Protein AF-A0A955EX40-F1 (afdb_monomer_lite)

Sequence (81 aa):
MIKKSNGRPPKITISTMDKIADAIKHNYSVTDACAYGEISRDSFYRYLNTEPLFTEKIIAAYENQSTFVLCHLCSGTYRTM

Secondary structure (DSSP, 8-state):
-------S-SS--HHHHHHHHHHHHTT--HHHHHHHTT--HHHHHHHHHH-HHHHHHHHHHHHHHHHHHHHHHTTS-----

Structure (mmCIF, N/CA/C/O backbone):
data_AF-A0A955EX40-F1
#
_entry.id   AF-A0A955EX40-F1
#
loop_
_atom_site.group_PDB
_atom_site.id
_atom_site.type_symbol
_atom_site.label_atom_id
_atom_site.label_alt_id
_atom_site.label_comp_id
_atom_site.label_asym_id
_atom_site.label_entity_id
_atom_site.label_seq_id
_atom_site.pdbx_PDB_ins_code
_atom_site.Cartn_x
_atom_site.Cartn_y
_atom_site.Cartn_z
_atom_site.occupancy
_atom_site.B_iso_or_equiv
_atom_site.auth_seq_id
_atom_site.auth_comp_id
_atom_site.auth_asym_id
_atom_site.auth_atom_id
_atom_site.pdbx_PDB_model_num
ATOM 1 N N . MET A 1 1 ? -21.180 -6.405 -24.068 1.00 40.47 1 MET A N 1
ATOM 2 C CA . MET A 1 1 ? -20.382 -5.737 -23.014 1.00 40.47 1 MET A CA 1
ATOM 3 C C . MET A 1 1 ? -19.604 -6.823 -22.285 1.00 40.47 1 MET A C 1
ATOM 5 O O . MET A 1 1 ? -20.186 -7.550 -21.491 1.00 40.47 1 MET A O 1
ATOM 9 N N . ILE A 1 2 ? -18.337 -7.042 -22.637 1.00 50.78 2 ILE A N 1
ATOM 10 C CA . ILE A 1 2 ? -17.523 -8.088 -22.005 1.00 50.78 2 ILE A CA 1
ATOM 11 C C . ILE A 1 2 ? -17.104 -7.555 -20.635 1.00 50.78 2 ILE A C 1
ATOM 13 O O . ILE A 1 2 ? -16.251 -6.674 -20.543 1.00 50.78 2 ILE A O 1
ATOM 17 N N . LYS A 1 3 ? -17.748 -8.045 -19.570 1.00 51.31 3 LYS A N 1
ATOM 18 C CA . LYS A 1 3 ? -17.264 -7.839 -18.204 1.00 51.31 3 LYS A CA 1
ATOM 19 C C . LYS A 1 3 ? -15.943 -8.594 -18.108 1.00 51.31 3 LYS A C 1
ATOM 21 O O . LYS A 1 3 ? -15.942 -9.817 -18.005 1.00 51.31 3 LYS A O 1
ATOM 26 N N . LYS A 1 4 ? -14.822 -7.874 -18.210 1.00 50.91 4 LYS A N 1
ATOM 27 C CA . LYS A 1 4 ? -13.517 -8.427 -17.849 1.00 50.91 4 LYS A CA 1
ATOM 28 C C . LYS A 1 4 ? -13.669 -8.932 -16.420 1.00 50.91 4 LYS A C 1
ATOM 30 O O . LYS A 1 4 ? -14.006 -8.157 -15.526 1.00 50.91 4 LYS A O 1
ATOM 35 N N . SER A 1 5 ? -13.519 -10.241 -16.237 1.00 50.16 5 SER A N 1
ATOM 36 C CA . SER A 1 5 ? -13.337 -10.818 -14.916 1.00 50.16 5 SER A CA 1
ATOM 37 C C . SER A 1 5 ? -12.041 -10.215 -14.396 1.00 50.16 5 SER A C 1
ATOM 39 O O . SER A 1 5 ? -10.947 -10.650 -14.751 1.00 50.16 5 SER A O 1
ATOM 41 N N . ASN A 1 6 ? -12.157 -9.109 -13.668 1.00 55.66 6 ASN A N 1
ATOM 42 C CA . ASN A 1 6 ? -11.043 -8.523 -12.957 1.00 55.66 6 ASN A CA 1
ATOM 43 C C . ASN A 1 6 ? -10.754 -9.508 -11.823 1.00 55.66 6 ASN A C 1
ATOM 45 O O . ASN A 1 6 ? -11.238 -9.334 -10.713 1.00 55.66 6 ASN A O 1
ATOM 49 N N . GLY A 1 7 ? -10.000 -10.571 -12.116 1.00 52.31 7 GLY A N 1
ATOM 50 C CA . GLY A 1 7 ? -9.572 -11.585 -11.145 1.00 52.31 7 GLY A CA 1
ATOM 51 C C . GLY A 1 7 ? -8.665 -11.029 -10.043 1.00 52.31 7 GLY A C 1
ATOM 52 O O . GLY A 1 7 ? -8.170 -11.777 -9.211 1.00 52.31 7 GLY A O 1
ATOM 53 N N . ARG A 1 8 ? -8.445 -9.711 -10.031 1.00 54.31 8 ARG A N 1
ATOM 54 C CA . ARG A 1 8 ? -7.742 -8.988 -8.986 1.00 54.31 8 ARG A CA 1
ATOM 55 C C . ARG A 1 8 ? -8.774 -8.531 -7.953 1.00 54.31 8 ARG A C 1
ATOM 57 O O . ARG A 1 8 ? -9.722 -7.845 -8.340 1.00 54.31 8 ARG A O 1
ATOM 64 N N . PRO A 1 9 ? -8.633 -8.926 -6.678 1.00 55.56 9 PRO A N 1
ATOM 65 C CA . PRO A 1 9 ? -9.676 -8.762 -5.677 1.00 55.56 9 PRO A CA 1
ATOM 66 C C . PRO A 1 9 ? -10.162 -7.303 -5.596 1.00 55.56 9 PRO A C 1
ATOM 68 O O . PRO A 1 9 ? -9.340 -6.385 -5.578 1.00 55.56 9 PRO A O 1
ATOM 71 N N . PRO A 1 10 ? -11.488 -7.065 -5.529 1.00 60.56 10 PRO A N 1
ATOM 72 C CA . PRO A 1 10 ? -12.069 -5.721 -5.479 1.00 60.56 10 PRO A CA 1
ATOM 73 C C . PRO A 1 10 ? -11.775 -4.986 -4.165 1.00 60.56 10 PRO A C 1
ATOM 75 O O . PRO A 1 10 ? -12.055 -3.794 -4.064 1.00 60.56 10 PRO A O 1
ATOM 78 N N . LYS A 1 11 ? -11.228 -5.690 -3.166 1.00 67.81 11 LYS A N 1
ATOM 79 C CA . LYS A 1 11 ? -10.878 -5.162 -1.854 1.00 67.81 11 LYS A CA 1
ATOM 80 C C . LYS A 1 11 ? -9.456 -5.582 -1.499 1.00 67.81 11 LYS A C 1
ATOM 82 O O . LYS A 1 11 ? -9.161 -6.776 -1.481 1.00 67.81 11 LYS A O 1
ATOM 87 N N . ILE A 1 12 ? -8.588 -4.610 -1.223 1.00 73.81 12 ILE A N 1
ATOM 88 C CA . ILE A 1 12 ? -7.267 -4.887 -0.655 1.00 73.81 12 ILE A CA 1
ATOM 89 C C . ILE A 1 12 ? -7.480 -5.544 0.713 1.00 73.81 12 ILE A C 1
ATOM 91 O O . ILE A 1 12 ? -8.182 -5.009 1.569 1.00 73.81 12 ILE A O 1
ATOM 95 N N . THR A 1 13 ? -6.921 -6.740 0.899 1.00 83.88 13 THR A N 1
ATOM 96 C CA . THR A 1 13 ? -6.949 -7.429 2.196 1.00 83.88 13 THR A CA 1
ATOM 97 C C . THR A 1 13 ? -5.874 -6.862 3.115 1.00 83.88 13 THR A C 1
ATOM 99 O O . THR A 1 13 ? -4.873 -6.333 2.637 1.00 83.88 13 THR A O 1
ATOM 102 N N . ILE A 1 14 ? -6.028 -7.023 4.432 1.00 83.69 14 ILE A N 1
ATOM 103 C CA . ILE A 1 14 ? -5.012 -6.580 5.403 1.00 83.69 14 ILE A CA 1
ATOM 104 C C . ILE A 1 14 ? -3.643 -7.211 5.091 1.00 83.69 14 ILE A C 1
ATOM 106 O O . ILE A 1 14 ? -2.643 -6.505 5.063 1.00 83.69 14 ILE A O 1
ATOM 110 N N . SER A 1 15 ? -3.612 -8.497 4.715 1.00 86.44 15 SER A N 1
ATOM 111 C CA . SER A 1 15 ? -2.379 -9.187 4.305 1.00 86.44 15 SER A CA 1
ATOM 112 C C . SER A 1 15 ? -1.685 -8.508 3.120 1.00 86.44 15 SER A C 1
ATOM 114 O O . SER A 1 15 ? -0.466 -8.360 3.109 1.00 86.44 15 SER A O 1
ATOM 116 N N . THR A 1 16 ? -2.454 -8.047 2.132 1.00 88.50 16 THR A N 1
ATOM 117 C CA . THR A 1 16 ? -1.915 -7.283 1.005 1.00 88.50 16 THR A CA 1
ATOM 118 C C . THR A 1 16 ? -1.320 -5.949 1.457 1.00 88.50 16 THR A C 1
ATOM 120 O O . THR A 1 16 ? -0.254 -5.571 0.977 1.00 88.50 16 THR A O 1
ATOM 123 N N . MET A 1 17 ? -1.975 -5.248 2.389 1.00 87.12 17 MET A N 1
ATOM 124 C CA . MET A 1 17 ? -1.456 -3.992 2.944 1.00 87.12 17 MET A CA 1
ATOM 125 C C . MET A 1 17 ? -0.134 -4.213 3.681 1.00 87.12 17 MET A C 1
ATOM 127 O O . MET A 1 17 ? 0.802 -3.445 3.475 1.00 87.12 17 MET A O 1
ATOM 131 N N . ASP A 1 18 ? -0.038 -5.275 4.484 1.00 89.31 18 ASP A N 1
ATOM 132 C CA . ASP A 1 18 ? 1.184 -5.610 5.221 1.00 89.31 18 ASP A CA 1
ATOM 133 C C . ASP A 1 18 ? 2.340 -5.971 4.282 1.00 89.31 18 ASP A C 1
ATOM 135 O O . ASP A 1 18 ? 3.449 -5.486 4.482 1.00 89.31 18 ASP A O 1
ATOM 139 N N . LYS A 1 19 ? 2.085 -6.729 3.205 1.00 90.56 19 LYS A N 1
ATOM 140 C CA . LYS A 1 19 ? 3.099 -7.015 2.171 1.00 90.56 19 LYS A CA 1
ATOM 141 C C . LYS A 1 19 ? 3.667 -5.736 1.551 1.00 90.56 19 LYS A C 1
ATOM 143 O O . LYS A 1 19 ? 4.875 -5.618 1.366 1.00 90.56 19 LYS A O 1
ATOM 148 N N . ILE A 1 20 ? 2.798 -4.783 1.215 1.00 91.12 20 ILE A N 1
ATOM 149 C CA . ILE A 1 20 ? 3.207 -3.516 0.597 1.00 91.12 20 ILE A CA 1
ATOM 150 C C . ILE A 1 20 ? 3.978 -2.666 1.608 1.00 91.12 20 ILE A C 1
ATOM 152 O O . ILE A 1 20 ? 5.045 -2.161 1.275 1.00 91.12 20 ILE A O 1
ATOM 156 N N . ALA A 1 21 ? 3.472 -2.527 2.835 1.00 90.06 21 ALA A N 1
ATOM 157 C CA . ALA A 1 21 ? 4.139 -1.770 3.890 1.00 90.06 21 ALA A CA 1
ATOM 158 C C . ALA A 1 21 ? 5.530 -2.344 4.208 1.00 90.06 21 ALA A C 1
ATOM 160 O O . ALA A 1 21 ? 6.487 -1.585 4.351 1.00 90.06 21 ALA A O 1
ATOM 161 N N . ASP A 1 22 ? 5.667 -3.671 4.248 1.00 89.88 22 ASP A N 1
ATOM 162 C CA . ASP A 1 22 ? 6.955 -4.332 4.451 1.00 89.88 22 ASP A CA 1
ATOM 163 C C . ASP A 1 22 ? 7.929 -4.055 3.296 1.00 89.88 22 ASP A C 1
ATOM 165 O O . ASP A 1 22 ? 9.078 -3.688 3.531 1.00 89.88 22 ASP A O 1
ATOM 169 N N . ALA A 1 23 ? 7.464 -4.116 2.045 1.00 90.62 23 ALA A N 1
ATOM 170 C CA . ALA A 1 23 ? 8.289 -3.763 0.892 1.00 90.62 23 ALA A CA 1
ATOM 171 C C . ALA A 1 23 ? 8.752 -2.291 0.941 1.00 90.62 23 ALA A C 1
ATOM 173 O O . ALA A 1 23 ? 9.933 -2.001 0.744 1.00 90.62 23 ALA A O 1
ATOM 174 N N . ILE A 1 24 ? 7.859 -1.355 1.271 1.00 90.56 24 ILE A N 1
ATOM 175 C CA . ILE A 1 24 ? 8.214 0.068 1.403 1.00 90.56 24 ILE A CA 1
ATOM 176 C C . ILE A 1 24 ? 9.242 0.282 2.524 1.00 90.56 24 ILE A C 1
ATOM 178 O O . ILE A 1 24 ? 10.254 0.954 2.316 1.00 90.56 24 ILE A O 1
ATOM 182 N N . LYS A 1 25 ? 9.047 -0.360 3.681 1.00 88.94 25 LYS A N 1
ATOM 183 C CA . LYS A 1 25 ? 9.990 -0.315 4.808 1.00 88.94 25 LYS A CA 1
ATOM 184 C C . LYS A 1 25 ? 11.397 -0.783 4.407 1.00 88.94 25 LYS A C 1
ATOM 186 O O . LYS A 1 25 ? 12.386 -0.226 4.877 1.00 88.94 25 LYS A O 1
ATOM 191 N N . HIS A 1 26 ? 11.500 -1.766 3.514 1.00 87.31 26 HIS A N 1
ATOM 192 C CA . HIS A 1 26 ? 12.771 -2.289 3.002 1.00 87.31 26 HIS A CA 1
ATOM 193 C C . HIS A 1 26 ? 13.349 -1.496 1.812 1.00 87.31 26 HIS A C 1
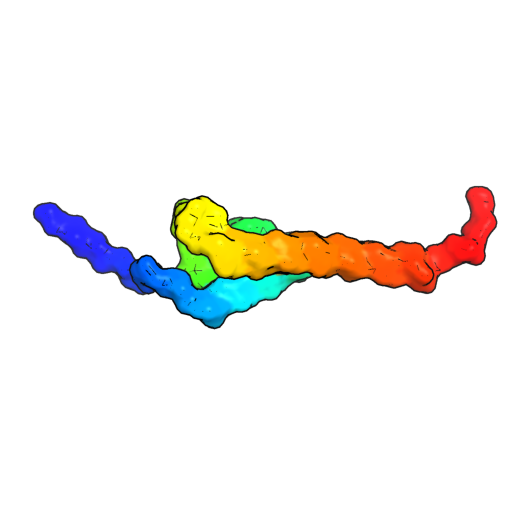ATOM 195 O O . HIS A 1 26 ? 14.232 -2.000 1.123 1.00 87.31 26 HIS A O 1
ATOM 201 N N . ASN A 1 27 ? 12.914 -0.251 1.581 1.00 85.38 27 ASN A N 1
ATOM 202 C CA . ASN A 1 27 ? 13.367 0.600 0.470 1.00 85.38 27 ASN A CA 1
ATOM 203 C C . ASN A 1 27 ? 13.011 0.076 -0.941 1.00 85.38 27 ASN A C 1
ATOM 205 O O . ASN A 1 27 ? 13.610 0.519 -1.923 1.00 85.38 27 ASN A O 1
ATOM 209 N N . TYR A 1 28 ? 12.036 -0.828 -1.090 1.00 89.19 28 TYR A N 1
ATOM 210 C CA . TYR A 1 28 ? 11.580 -1.229 -2.424 1.00 89.19 28 TYR A CA 1
ATOM 211 C C . TYR A 1 28 ? 10.758 -0.126 -3.098 1.00 89.19 28 TYR A C 1
ATOM 213 O O . TYR A 1 28 ? 10.090 0.685 -2.452 1.00 89.19 28 TYR A O 1
ATOM 221 N N . SER A 1 29 ? 10.779 -0.112 -4.433 1.00 90.75 29 SER A N 1
ATOM 222 C CA . SER A 1 29 ? 9.971 0.829 -5.203 1.00 90.75 29 SER A CA 1
ATOM 223 C C . SER A 1 29 ? 8.477 0.520 -5.054 1.00 90.75 29 SER A C 1
ATOM 225 O O . SER A 1 29 ? 8.076 -0.625 -4.846 1.00 90.75 29 SER A O 1
ATOM 227 N N . VAL A 1 30 ? 7.618 1.528 -5.243 1.00 88.25 30 VAL A N 1
ATOM 228 C CA . VAL A 1 30 ? 6.153 1.333 -5.242 1.00 88.25 30 VAL A CA 1
ATOM 229 C C . VAL A 1 30 ? 5.730 0.294 -6.288 1.00 88.25 30 VAL A C 1
ATOM 231 O O . VAL A 1 30 ? 4.781 -0.455 -6.066 1.00 88.25 30 VAL A O 1
ATOM 234 N N . THR A 1 31 ? 6.438 0.210 -7.419 1.00 90.31 31 THR A N 1
ATOM 235 C CA . THR A 1 31 ? 6.174 -0.789 -8.465 1.00 90.31 31 THR A CA 1
ATOM 236 C C . THR A 1 31 ? 6.430 -2.206 -7.958 1.00 90.31 31 THR A C 1
ATOM 238 O O . THR A 1 31 ? 5.573 -3.071 -8.145 1.00 90.31 31 THR A O 1
ATOM 241 N N . ASP A 1 32 ? 7.554 -2.425 -7.276 1.00 89.25 32 ASP A N 1
ATOM 242 C CA . ASP A 1 32 ? 7.919 -3.733 -6.720 1.00 89.25 32 ASP A CA 1
ATOM 243 C C . ASP A 1 32 ? 7.011 -4.106 -5.548 1.00 89.25 32 ASP A C 1
ATOM 245 O O . ASP A 1 32 ? 6.518 -5.230 -5.474 1.00 89.25 32 ASP A O 1
ATOM 249 N N . ALA A 1 33 ? 6.688 -3.140 -4.685 1.00 90.75 33 ALA A N 1
ATOM 250 C CA . ALA A 1 33 ? 5.742 -3.323 -3.591 1.00 90.75 33 ALA A CA 1
ATOM 251 C C . ALA A 1 33 ? 4.342 -3.706 -4.107 1.00 90.75 33 ALA A C 1
ATOM 253 O O . ALA A 1 33 ? 3.700 -4.609 -3.570 1.00 90.75 33 ALA A O 1
ATOM 254 N N . CYS A 1 34 ? 3.877 -3.075 -5.192 1.00 89.88 34 CYS A N 1
ATOM 255 C CA . CYS A 1 34 ? 2.619 -3.436 -5.850 1.00 89.88 34 CYS A CA 1
ATOM 256 C C . CYS A 1 34 ? 2.672 -4.830 -6.488 1.00 89.88 34 CYS A C 1
ATOM 258 O O . CYS A 1 34 ? 1.679 -5.558 -6.436 1.00 89.88 34 CYS A O 1
ATOM 260 N N . ALA A 1 35 ? 3.807 -5.211 -7.084 1.00 88.12 35 ALA A N 1
ATOM 261 C CA . ALA A 1 35 ? 4.002 -6.547 -7.640 1.00 88.12 35 ALA A CA 1
ATOM 262 C C . ALA A 1 35 ? 3.956 -7.616 -6.537 1.00 88.12 35 ALA A C 1
ATOM 264 O O . ALA A 1 35 ? 3.240 -8.605 -6.678 1.00 88.12 35 ALA A O 1
ATOM 265 N N . TYR A 1 36 ? 4.627 -7.366 -5.412 1.00 88.50 36 TYR A N 1
ATOM 266 C CA . TYR A 1 36 ? 4.654 -8.252 -4.249 1.00 88.50 36 TYR A CA 1
ATOM 267 C C . TYR A 1 36 ? 3.294 -8.368 -3.546 1.00 88.50 36 TYR A C 1
ATOM 269 O O . TYR A 1 36 ? 2.867 -9.456 -3.155 1.00 88.50 36 TYR A O 1
ATOM 277 N N . GLY A 1 37 ? 2.574 -7.250 -3.427 1.00 85.88 37 GLY A N 1
ATOM 278 C CA . GLY A 1 37 ? 1.207 -7.207 -2.910 1.00 85.88 37 GLY A CA 1
ATOM 279 C C . GLY A 1 37 ? 0.156 -7.714 -3.898 1.00 85.88 37 GLY A C 1
ATOM 280 O O . GLY A 1 37 ? -1.026 -7.730 -3.567 1.00 85.88 37 GLY A O 1
ATOM 281 N N . GLU A 1 38 ? 0.548 -8.099 -5.112 1.00 86.44 38 GLU A N 1
ATOM 282 C CA . GLU A 1 38 ? -0.371 -8.510 -6.167 1.00 86.44 38 GLU A CA 1
ATOM 283 C C . GLU A 1 38 ? -1.484 -7.470 -6.403 1.00 86.44 38 GLU A C 1
ATOM 285 O O . GLU A 1 38 ? -2.605 -7.829 -6.771 1.00 86.44 38 GLU A O 1
ATOM 290 N N . ILE A 1 39 ? -1.164 -6.166 -6.340 1.00 87.19 39 ILE A N 1
ATOM 291 C CA . ILE A 1 39 ? -2.067 -5.051 -6.701 1.00 87.19 39 ILE A CA 1
ATOM 292 C C . ILE A 1 39 ? -1.566 -4.208 -7.884 1.00 87.19 39 ILE A C 1
ATOM 294 O O . ILE A 1 39 ? -0.396 -4.221 -8.259 1.00 87.19 39 ILE A O 1
ATOM 298 N N . SER A 1 40 ? -2.487 -3.505 -8.546 1.00 87.44 40 SER A N 1
ATOM 299 C CA . SER A 1 40 ? -2.129 -2.566 -9.615 1.00 87.44 40 SER A CA 1
ATOM 300 C C . SER A 1 40 ? -1.650 -1.260 -8.992 1.00 87.44 40 SER A C 1
ATOM 302 O O . SER A 1 40 ? -2.216 -0.832 -7.989 1.00 87.44 40 SER A O 1
ATOM 304 N N . ARG A 1 41 ? -0.710 -0.563 -9.643 1.00 87.69 41 ARG A N 1
ATOM 305 C CA . ARG A 1 41 ? -0.305 0.797 -9.235 1.00 87.69 41 ARG A CA 1
ATOM 306 C C . ARG A 1 41 ? -1.493 1.765 -9.166 1.00 87.69 41 ARG A C 1
ATOM 308 O O . ARG A 1 41 ? -1.608 2.523 -8.219 1.00 87.69 41 ARG A O 1
ATOM 315 N N . ASP A 1 42 ? -2.416 1.681 -10.126 1.00 87.50 42 ASP A N 1
ATOM 316 C CA . ASP A 1 42 ? -3.688 2.424 -10.095 1.00 87.50 42 ASP A CA 1
ATOM 317 C C . ASP A 1 42 ? -4.461 2.184 -8.790 1.00 87.50 42 ASP A C 1
ATOM 319 O O . ASP A 1 42 ? -4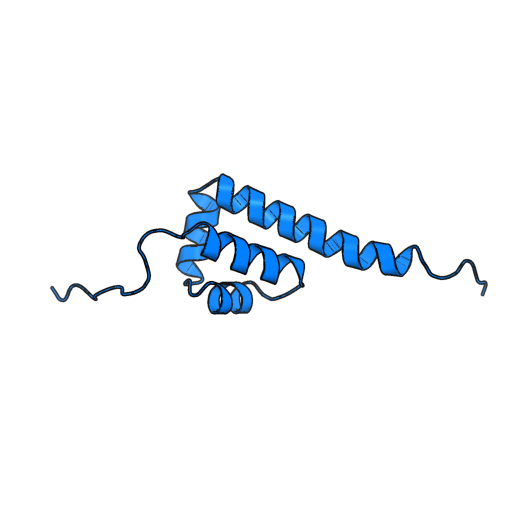.863 3.120 -8.106 1.00 87.50 42 ASP A O 1
ATOM 323 N N . SER A 1 43 ? -4.612 0.914 -8.410 1.00 86.25 43 SER A N 1
ATOM 324 C CA . SER A 1 43 ? -5.323 0.549 -7.192 1.00 86.25 43 SER A CA 1
ATOM 325 C C . SER A 1 43 ? -4.581 1.065 -5.966 1.00 86.25 43 SER A C 1
ATOM 327 O O . SER A 1 43 ? -5.217 1.659 -5.110 1.00 86.25 43 SER A O 1
ATOM 329 N N . PHE A 1 44 ? -3.253 0.937 -5.915 1.00 89.00 44 PHE A N 1
ATOM 330 C CA . PHE A 1 44 ? -2.442 1.506 -4.838 1.00 89.00 44 PHE A CA 1
ATOM 331 C C . PHE A 1 44 ? -2.759 2.991 -4.603 1.00 89.00 44 PHE A C 1
ATOM 333 O O . PHE A 1 44 ? -3.144 3.363 -3.497 1.00 89.00 44 PHE A O 1
ATOM 340 N N . TYR A 1 45 ? -2.691 3.823 -5.647 1.00 89.94 45 TYR A N 1
ATOM 341 C CA . TYR A 1 45 ? -2.979 5.255 -5.513 1.00 89.94 45 TYR A CA 1
ATOM 342 C C . TYR A 1 45 ? -4.447 5.540 -5.206 1.00 89.94 45 TYR A C 1
ATOM 344 O O . TYR A 1 45 ? -4.745 6.490 -4.485 1.00 89.94 45 TYR A O 1
ATOM 352 N N . ARG A 1 46 ? -5.380 4.723 -5.703 1.00 88.75 46 ARG A N 1
ATOM 353 C CA . ARG A 1 46 ? -6.792 4.856 -5.336 1.00 88.75 46 ARG A CA 1
ATOM 354 C C . ARG A 1 46 ? -6.984 4.634 -3.837 1.00 88.75 46 ARG A C 1
ATOM 356 O O . ARG A 1 46 ? -7.556 5.494 -3.182 1.00 88.75 46 ARG A O 1
ATOM 363 N N . TYR A 1 47 ? -6.440 3.546 -3.292 1.00 87.00 47 TYR A N 1
ATOM 364 C CA . TYR A 1 47 ? -6.535 3.231 -1.863 1.00 87.00 47 TYR A CA 1
ATOM 365 C C . TYR A 1 47 ? -5.818 4.249 -0.980 1.00 87.00 47 TYR A C 1
ATOM 367 O O . TYR A 1 47 ? -6.337 4.582 0.078 1.00 87.00 47 TYR A O 1
ATOM 375 N N . LEU A 1 48 ? -4.702 4.808 -1.447 1.00 88.38 48 LEU A N 1
ATOM 376 C CA . LEU A 1 48 ? -3.986 5.877 -0.748 1.00 88.38 48 LEU A CA 1
ATOM 377 C C . LEU A 1 48 ? -4.813 7.171 -0.608 1.00 88.38 48 LEU A C 1
ATOM 379 O O . LEU A 1 48 ? -4.591 7.953 0.311 1.00 88.38 48 LEU A O 1
ATOM 383 N N . ASN A 1 49 ? -5.779 7.398 -1.502 1.00 86.19 49 ASN A N 1
ATOM 384 C CA . ASN A 1 49 ? -6.679 8.552 -1.438 1.00 86.19 49 ASN A CA 1
ATOM 385 C C . ASN A 1 49 ? -8.031 8.232 -0.781 1.00 86.19 49 ASN A C 1
ATOM 387 O O . ASN A 1 49 ? -8.696 9.142 -0.293 1.00 86.19 49 ASN A O 1
ATOM 391 N N . THR A 1 50 ? -8.471 6.970 -0.796 1.00 87.19 50 THR A N 1
ATOM 392 C CA . THR A 1 50 ? -9.808 6.586 -0.315 1.00 87.19 50 THR A CA 1
ATOM 393 C C . THR A 1 50 ? -9.820 5.964 1.077 1.00 87.19 50 THR A C 1
ATOM 395 O O . THR A 1 50 ? -10.831 6.086 1.762 1.00 87.19 50 THR A O 1
ATOM 398 N N . GLU A 1 51 ? -8.758 5.264 1.492 1.00 85.75 51 GLU A N 1
ATOM 399 C CA . GLU A 1 51 ? -8.724 4.529 2.762 1.00 85.75 51 GLU A CA 1
ATOM 400 C C . GLU A 1 51 ? -7.635 5.064 3.706 1.00 85.75 51 GLU A C 1
ATOM 402 O O . GLU A 1 51 ? -6.451 4.816 3.474 1.00 85.75 51 GLU A O 1
ATOM 407 N N . PRO A 1 52 ? -8.007 5.738 4.812 1.00 87.06 52 PRO A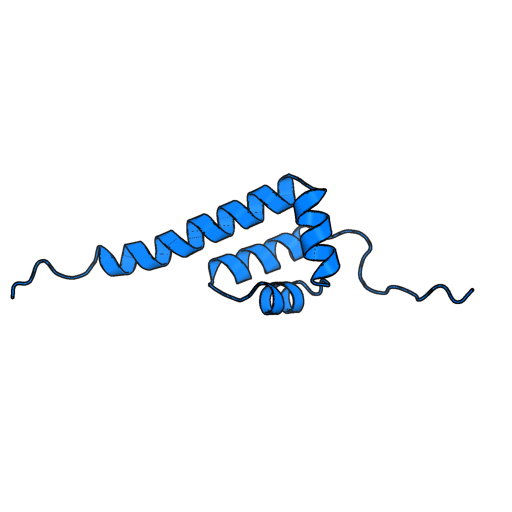 N 1
ATOM 408 C CA . PRO A 1 52 ? -7.036 6.366 5.709 1.00 87.06 52 PRO A CA 1
ATOM 409 C C . PRO A 1 52 ? -6.107 5.347 6.381 1.00 87.06 52 PRO A C 1
ATOM 411 O O . PRO A 1 52 ? -4.909 5.585 6.461 1.00 87.06 52 PRO A O 1
ATOM 414 N N . LEU A 1 53 ? -6.622 4.170 6.758 1.00 86.56 53 LEU A N 1
ATOM 415 C CA . LEU A 1 53 ? -5.822 3.106 7.381 1.00 86.56 53 LEU A CA 1
ATOM 416 C C . LEU A 1 53 ? -4.693 2.602 6.473 1.00 86.56 53 LEU A C 1
ATOM 418 O O . LEU A 1 53 ? -3.621 2.225 6.950 1.00 86.56 53 LEU A O 1
ATOM 422 N N . PHE A 1 54 ? -4.935 2.572 5.159 1.00 86.44 54 PHE A N 1
ATOM 423 C CA . PHE A 1 54 ? -3.912 2.196 4.191 1.00 86.44 54 PHE A CA 1
ATOM 424 C C . PHE A 1 54 ? -2.825 3.269 4.134 1.00 86.44 54 PHE A C 1
ATOM 426 O O . PHE A 1 54 ? -1.638 2.959 4.208 1.00 86.44 54 PHE A O 1
ATOM 433 N N . THR A 1 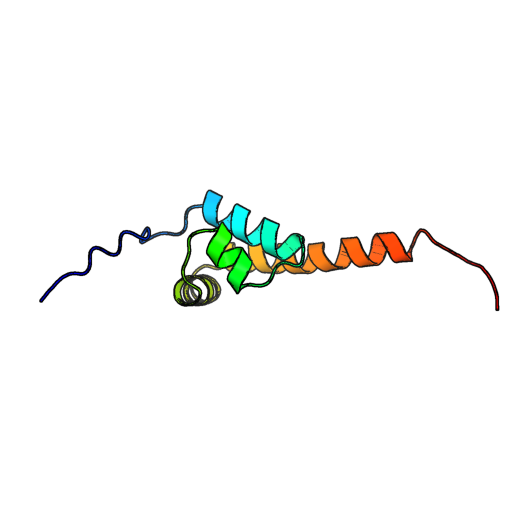55 ? -3.236 4.531 4.076 1.00 90.06 55 THR A N 1
ATOM 434 C CA . THR A 1 55 ? -2.336 5.684 4.044 1.00 90.06 55 THR A CA 1
ATOM 435 C C . THR A 1 55 ? -1.473 5.769 5.299 1.00 90.06 55 THR A C 1
ATOM 437 O O . THR A 1 55 ? -0.258 5.896 5.178 1.00 90.06 55 THR A O 1
ATOM 440 N N . GLU A 1 56 ? -2.054 5.604 6.489 1.00 90.44 56 GLU A N 1
ATOM 441 C CA . GLU A 1 56 ? -1.316 5.591 7.760 1.00 90.44 56 GLU A CA 1
ATOM 442 C C . GLU A 1 56 ? -0.264 4.475 7.804 1.00 90.44 56 GLU A C 1
ATOM 444 O O . GLU A 1 56 ? 0.883 4.725 8.175 1.00 90.44 56 GLU A O 1
ATOM 449 N N . LYS A 1 57 ? -0.605 3.257 7.356 1.00 89.75 57 LYS A N 1
ATOM 450 C CA . LYS A 1 57 ? 0.357 2.142 7.275 1.00 89.75 57 LYS A CA 1
ATOM 451 C C . LYS A 1 57 ? 1.526 2.443 6.339 1.00 89.75 57 LYS A C 1
ATOM 453 O O . LYS A 1 57 ? 2.664 2.111 6.663 1.00 89.75 57 LYS A O 1
ATOM 458 N N . ILE A 1 58 ? 1.256 3.044 5.181 1.00 89.25 58 ILE A N 1
ATOM 459 C CA . ILE A 1 58 ? 2.298 3.390 4.209 1.00 89.25 58 ILE A CA 1
ATOM 460 C C . ILE A 1 58 ? 3.181 4.527 4.734 1.00 89.25 58 ILE A C 1
ATOM 462 O O . ILE A 1 58 ? 4.400 4.433 4.620 1.00 89.25 58 ILE A O 1
ATOM 466 N N . ILE A 1 59 ? 2.603 5.555 5.362 1.00 90.00 59 ILE A N 1
ATOM 467 C CA . ILE A 1 59 ? 3.364 6.637 6.008 1.00 90.00 59 ILE A CA 1
ATOM 468 C C . ILE A 1 59 ? 4.277 6.062 7.095 1.00 90.00 59 ILE A C 1
ATOM 470 O O . ILE A 1 59 ? 5.482 6.300 7.060 1.00 90.00 59 ILE A O 1
ATOM 474 N N . ALA A 1 60 ? 3.738 5.226 7.986 1.00 8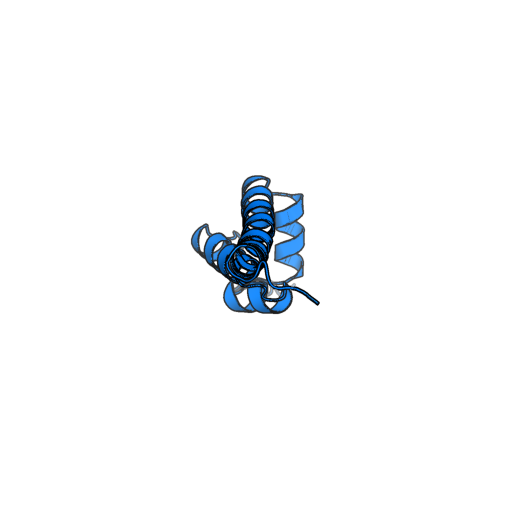8.50 60 ALA A N 1
ATOM 475 C CA . ALA A 1 60 ? 4.529 4.570 9.021 1.00 88.50 60 ALA A CA 1
ATOM 476 C C . ALA A 1 60 ? 5.659 3.711 8.423 1.00 88.50 60 ALA A C 1
ATOM 478 O O . ALA A 1 60 ? 6.769 3.683 8.956 1.00 88.50 60 ALA A O 1
ATOM 479 N N . ALA A 1 61 ? 5.422 3.027 7.298 1.00 88.25 61 ALA A N 1
ATOM 480 C CA . ALA A 1 61 ? 6.467 2.277 6.602 1.00 88.25 61 ALA A CA 1
ATOM 481 C C . ALA A 1 61 ? 7.597 3.186 6.083 1.00 88.25 61 ALA A C 1
ATOM 483 O O . ALA A 1 61 ? 8.766 2.844 6.265 1.00 88.25 61 ALA A O 1
ATOM 484 N N . TYR A 1 62 ? 7.269 4.350 5.511 1.00 85.94 62 TYR A N 1
ATOM 485 C CA . TYR A 1 62 ? 8.252 5.350 5.073 1.00 85.94 62 TYR A CA 1
ATOM 486 C C . TYR A 1 62 ? 9.039 5.966 6.242 1.00 85.94 62 TYR A C 1
ATOM 488 O O . TYR A 1 62 ? 10.248 6.164 6.134 1.00 85.94 62 TYR A O 1
ATOM 496 N N . GLU A 1 63 ? 8.403 6.222 7.386 1.00 84.88 63 GLU A N 1
ATOM 497 C CA . GLU A 1 63 ? 9.112 6.710 8.580 1.00 84.88 63 GLU A CA 1
ATOM 498 C C . GLU A 1 63 ? 10.120 5.673 9.104 1.00 84.88 63 GLU A C 1
ATOM 500 O O . GLU A 1 63 ? 11.262 6.004 9.434 1.00 84.88 63 GLU A O 1
ATOM 505 N N . ASN A 1 64 ? 9.737 4.392 9.105 1.00 77.81 64 ASN A N 1
ATOM 506 C CA . ASN A 1 64 ? 10.609 3.289 9.520 1.00 77.81 64 ASN A CA 1
ATOM 507 C C . ASN A 1 64 ? 11.707 2.953 8.497 1.00 77.81 64 ASN A C 1
ATOM 509 O O . ASN A 1 64 ? 12.745 2.399 8.860 1.00 77.81 64 ASN A O 1
ATOM 513 N N . GLN A 1 65 ? 11.514 3.305 7.226 1.00 73.12 65 GLN A N 1
ATOM 514 C CA . GLN A 1 65 ? 12.553 3.210 6.200 1.00 73.12 65 GLN A CA 1
ATOM 515 C C . GLN A 1 65 ? 13.756 4.103 6.556 1.00 73.12 65 GLN A C 1
ATOM 517 O O . GLN A 1 65 ? 14.908 3.713 6.353 1.00 73.12 65 GLN A O 1
ATOM 522 N N . SER A 1 66 ? 13.503 5.283 7.137 1.00 58.59 66 SER A N 1
ATOM 523 C CA . SER A 1 66 ? 14.542 6.261 7.484 1.00 58.59 66 SER A CA 1
ATOM 524 C C . SER A 1 66 ? 15.294 5.928 8.779 1.00 58.59 66 SER A C 1
ATOM 526 O O . SER A 1 66 ? 16.460 6.306 8.924 1.00 58.59 66 SER A O 1
ATOM 528 N N . THR A 1 67 ? 14.677 5.213 9.724 1.00 54.56 67 THR A N 1
ATOM 529 C CA . THR A 1 67 ? 15.328 4.850 10.997 1.00 54.56 67 THR A CA 1
ATOM 530 C C . THR A 1 67 ? 16.393 3.766 10.829 1.00 54.56 67 THR A C 1
ATOM 532 O O . THR A 1 67 ? 17.390 3.781 11.554 1.00 54.56 67 THR A O 1
ATOM 535 N N . PHE A 1 68 ? 16.266 2.884 9.830 1.00 51.00 68 PHE A N 1
ATOM 536 C CA . PHE A 1 68 ? 17.321 1.917 9.500 1.00 51.00 68 PHE A CA 1
ATOM 537 C C . PHE A 1 68 ? 18.601 2.607 8.994 1.00 51.00 68 PHE A C 1
ATOM 539 O O . PHE A 1 68 ? 19.708 2.225 9.374 1.00 51.00 68 PHE A O 1
ATOM 546 N N . VAL A 1 69 ? 18.458 3.679 8.207 1.00 50.38 69 VAL A N 1
ATOM 547 C CA . VAL A 1 69 ? 19.596 4.466 7.698 1.00 50.38 69 VAL A CA 1
ATOM 548 C C . VAL A 1 69 ? 20.285 5.245 8.828 1.00 50.38 69 VAL A C 1
ATOM 550 O O . VAL A 1 69 ? 21.511 5.337 8.867 1.00 50.38 69 VAL A O 1
ATOM 553 N N . LEU A 1 70 ? 19.520 5.742 9.804 1.00 47.53 70 LEU A N 1
ATOM 554 C CA . LEU A 1 70 ? 20.057 6.478 10.955 1.00 47.53 70 LEU A CA 1
ATOM 555 C C . LEU A 1 70 ? 20.774 5.585 11.982 1.00 47.53 70 LEU A C 1
ATOM 557 O O . LEU A 1 70 ? 21.757 6.020 12.579 1.00 47.53 70 LEU A O 1
ATOM 561 N N . CYS A 1 71 ? 20.364 4.324 12.162 1.00 47.09 71 CYS A N 1
ATOM 562 C CA . CYS A 1 71 ? 21.023 3.434 13.127 1.00 47.09 71 CYS A CA 1
ATOM 563 C C . CYS A 1 71 ? 22.431 2.990 12.673 1.00 47.09 71 CYS A C 1
ATOM 565 O O . CYS A 1 71 ? 23.321 2.800 13.508 1.00 47.09 71 CYS A O 1
ATOM 567 N N . HIS A 1 72 ? 22.679 2.913 11.357 1.00 48.12 72 HIS A N 1
ATOM 568 C CA . HIS A 1 72 ? 24.025 2.660 10.827 1.00 48.12 72 HIS A CA 1
ATOM 569 C C . HIS A 1 72 ? 24.946 3.888 10.947 1.00 48.12 72 HIS A C 1
ATOM 571 O O . HIS A 1 72 ? 26.150 3.735 11.129 1.00 48.12 72 HIS A O 1
ATOM 577 N N . LEU A 1 73 ? 24.386 5.103 10.924 1.00 50.91 73 LEU A N 1
ATOM 578 C CA . LEU A 1 73 ? 25.151 6.346 11.096 1.00 50.91 73 LEU A CA 1
ATOM 579 C C . LEU A 1 73 ? 25.408 6.705 12.569 1.00 50.91 73 LEU A C 1
ATOM 581 O O . LEU A 1 73 ? 26.390 7.379 12.863 1.00 50.91 73 LEU A O 1
ATOM 585 N N . CYS A 1 74 ? 24.591 6.225 13.510 1.00 47.81 74 CYS A N 1
ATOM 586 C CA . CYS A 1 74 ? 24.831 6.441 14.943 1.00 47.81 74 CYS A CA 1
ATOM 587 C C . CYS A 1 74 ? 25.766 5.405 15.595 1.00 47.81 74 CYS A C 1
ATOM 589 O O . CYS A 1 74 ? 26.150 5.594 16.747 1.00 47.81 74 CYS A O 1
ATOM 591 N N . SER A 1 75 ? 26.171 4.348 14.880 1.00 49.34 75 SER A N 1
ATOM 592 C CA . SER A 1 75 ? 27.031 3.278 15.424 1.00 49.34 75 SER A CA 1
ATOM 593 C C . SER A 1 75 ? 28.487 3.312 14.926 1.00 49.34 75 SER A C 1
ATOM 595 O O . SER A 1 75 ? 29.223 2.350 15.136 1.00 49.34 75 SER A O 1
ATOM 597 N N . GLY A 1 76 ? 28.940 4.399 14.284 1.00 48.03 76 GLY A N 1
ATOM 598 C CA . GLY A 1 76 ? 30.292 4.461 13.722 1.00 48.03 76 GLY A CA 1
ATOM 599 C C . GLY A 1 76 ? 30.912 5.854 13.626 1.00 48.03 76 GLY A C 1
ATOM 600 O O . GLY A 1 76 ? 30.745 6.553 12.637 1.00 48.03 76 GLY A O 1
ATOM 601 N N . THR A 1 77 ? 31.781 6.144 14.597 1.00 45.50 77 THR A N 1
ATOM 602 C CA . THR A 1 77 ? 32.963 7.026 14.516 1.00 45.50 77 THR A CA 1
ATOM 603 C C . THR A 1 77 ? 32.793 8.533 14.754 1.00 45.50 77 THR A C 1
ATOM 605 O O . THR A 1 77 ? 32.834 9.375 13.868 1.00 45.50 77 THR A O 1
ATOM 608 N N . TYR A 1 78 ? 32.892 8.888 16.032 1.00 50.66 78 TYR A N 1
ATOM 609 C CA . TYR A 1 78 ? 33.958 9.791 16.469 1.00 50.66 78 TYR A CA 1
ATOM 610 C C . TYR A 1 78 ? 35.323 9.273 15.958 1.00 50.66 78 TYR A C 1
ATOM 612 O O . TYR A 1 78 ? 35.972 8.468 16.617 1.00 50.66 78 TYR A O 1
ATOM 620 N N . ARG A 1 79 ? 35.784 9.675 14.768 1.00 49.97 79 ARG A N 1
ATOM 621 C CA . ARG A 1 79 ? 37.216 9.573 14.421 1.00 49.97 79 ARG A CA 1
ATOM 622 C C . ARG A 1 79 ? 37.592 10.558 13.317 1.00 49.97 79 ARG A C 1
ATOM 624 O O . ARG A 1 79 ? 37.449 10.266 12.142 1.00 49.97 79 ARG A O 1
ATOM 631 N N . THR A 1 80 ? 38.054 11.723 13.768 1.00 45.25 80 THR A N 1
ATOM 632 C CA . THR A 1 80 ? 39.098 12.581 13.178 1.00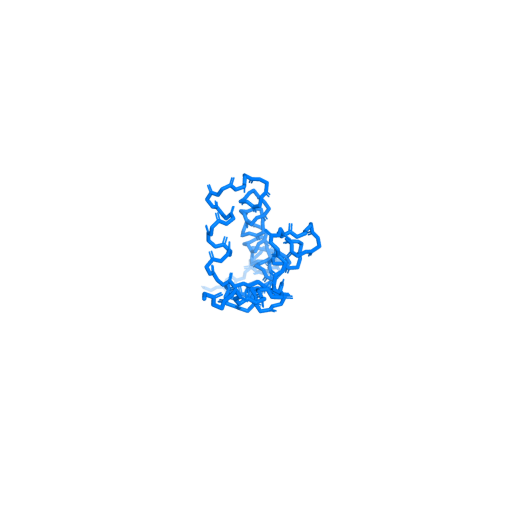 45.25 80 THR A CA 1
ATOM 633 C C . THR A 1 80 ? 39.534 12.267 11.742 1.00 45.25 80 THR A C 1
ATOM 635 O O . THR A 1 80 ? 40.200 11.252 11.525 1.00 45.25 80 THR A O 1
ATOM 638 N N . MET A 1 81 ? 39.311 13.214 10.831 1.00 43.62 81 MET A N 1
ATOM 639 C CA . MET A 1 81 ? 40.366 14.002 10.172 1.00 43.62 81 MET A CA 1
ATOM 640 C C . MET A 1 81 ? 39.761 15.272 9.579 1.00 43.62 81 MET A C 1
ATOM 642 O O . MET A 1 81 ? 38.662 15.170 8.994 1.00 43.62 81 MET A O 1
#

Foldseek 3Di:
DDPPPPVQDPDQDPVLLVQLLVCLLCVHDNVVSCVRSVHDPVVLVVCCVVPVVSVVSNVVSNVNSVVVVVVVVVPDDPDDD

Radius of gyration: 17.26 Å; chains: 1; bounding box: 61×26×40 Å

pLDDT: mean 75.3, std 17.67, range [40.47, 91.12]